Protein AF-A0A2A4N6C7-F1 (afdb_monomer_lite)

pLDDT: mean 89.6, std 6.9, range [61.34, 96.69]

Sequence (65 aa):
MDFDATNNKEDIDLRQLSTINSYQSLKNNFMDADGLDVVIDDGAGVVIRLVGVDLADLGKGDFLF

Foldseek 3Di:
DADDLQDLPAADECVVLPQCPAPVSQVPPAWDDDPQWIWGHSVPPDIDIRHRDDPVSHDRSRYDD

Structure (mmCIF, N/CA/C/O backbone):
data_AF-A0A2A4N6C7-F1
#
_entry.id   AF-A0A2A4N6C7-F1
#
loop_
_atom_site.group_PDB
_atom_site.id
_atom_site.type_symbol
_atom_site.label_atom_id
_atom_site.label_alt_id
_atom_site.label_comp_id
_atom_site.label_asym_id
_atom_site.label_entity_id
_atom_site.label_seq_id
_atom_site.pdbx_PDB_ins_code
_atom_site.Cartn_x
_atom_site.Cartn_y
_atom_site.Cartn_z
_atom_site.occupancy
_atom_site.B_iso_or_equiv
_atom_site.auth_seq_id
_atom_site.auth_comp_id
_atom_site.auth_asym_id
_atom_site.auth_atom_id
_atom_site.pdbx_PDB_model_num
ATOM 1 N N . MET A 1 1 ? -3.794 -15.004 -14.537 1.00 61.34 1 MET A N 1
ATOM 2 C CA . MET A 1 1 ? -3.378 -13.609 -14.750 1.00 61.34 1 MET A CA 1
ATOM 3 C C . MET A 1 1 ? -2.923 -13.134 -13.392 1.00 61.34 1 MET A C 1
ATOM 5 O O . MET A 1 1 ? -3.597 -13.483 -12.429 1.00 61.34 1 MET A O 1
ATOM 9 N N . ASP A 1 2 ? -1.731 -12.559 -13.328 1.00 72.62 2 ASP A N 1
ATOM 10 C CA . ASP A 1 2 ? -1.149 -12.034 -12.090 1.00 72.62 2 ASP A CA 1
ATOM 11 C C . ASP A 1 2 ? -1.548 -10.561 -11.931 1.00 72.62 2 ASP A C 1
ATOM 13 O O . ASP A 1 2 ? -1.943 -9.965 -12.935 1.00 72.62 2 ASP A O 1
ATOM 17 N N . PHE A 1 3 ? -1.454 -10.005 -10.723 1.00 79.25 3 PHE A N 1
ATOM 18 C CA . PHE A 1 3 ? -1.749 -8.588 -10.482 1.00 79.25 3 PHE A CA 1
ATOM 19 C C . PHE A 1 3 ? -0.637 -7.709 -11.064 1.00 79.25 3 PHE A C 1
ATOM 21 O O . PHE A 1 3 ? 0.528 -7.869 -10.699 1.00 79.25 3 PHE A O 1
ATOM 28 N N . ASP A 1 4 ? -0.978 -6.770 -11.946 1.00 80.19 4 ASP A N 1
ATOM 29 C CA . ASP A 1 4 ? -0.014 -5.822 -12.509 1.00 80.19 4 ASP A CA 1
ATOM 30 C C . ASP A 1 4 ? -0.146 -4.435 -11.863 1.00 80.19 4 ASP A C 1
ATOM 32 O O . ASP A 1 4 ? -0.916 -3.589 -12.315 1.00 80.19 4 ASP A O 1
ATOM 36 N N . ALA A 1 5 ? 0.682 -4.183 -10.845 1.00 79.31 5 ALA A N 1
ATOM 37 C CA . ALA A 1 5 ? 0.758 -2.901 -10.136 1.00 79.31 5 ALA A CA 1
ATOM 38 C C . ALA A 1 5 ? 1.193 -1.716 -11.021 1.00 79.31 5 ALA A C 1
ATOM 40 O O . ALA A 1 5 ? 1.082 -0.562 -10.621 1.00 79.31 5 ALA A O 1
ATOM 41 N N . THR A 1 6 ? 1.712 -1.970 -12.225 1.00 78.75 6 THR A N 1
ATOM 42 C CA . THR A 1 6 ? 2.210 -0.912 -13.117 1.00 78.75 6 THR A CA 1
ATOM 43 C C . THR A 1 6 ? 1.152 -0.416 -14.098 1.00 78.75 6 THR A C 1
ATOM 45 O O . THR A 1 6 ? 1.403 0.515 -14.876 1.00 78.75 6 THR A O 1
ATOM 48 N N . ASN A 1 7 ? -0.042 -1.018 -14.087 1.00 70.25 7 ASN A N 1
ATOM 49 C CA . ASN A 1 7 ? -1.139 -0.623 -14.949 1.00 70.25 7 ASN A CA 1
ATOM 50 C C . ASN A 1 7 ? -2.453 -0.480 -14.156 1.00 70.25 7 ASN A C 1
ATOM 52 O O . ASN A 1 7 ? -2.828 -1.327 -13.361 1.00 70.25 7 ASN A O 1
ATOM 56 N N . ASN A 1 8 ? -3.204 0.594 -14.408 1.00 70.25 8 ASN A N 1
ATOM 57 C CA . ASN A 1 8 ? -4.434 0.899 -13.660 1.00 70.25 8 ASN A CA 1
ATOM 58 C C . ASN A 1 8 ? -5.651 0.070 -14.137 1.00 70.25 8 ASN A C 1
ATOM 60 O O . ASN A 1 8 ? -6.728 0.633 -14.356 1.00 70.25 8 ASN A O 1
ATOM 64 N N . LYS A 1 9 ? -5.487 -1.223 -14.443 1.00 80.31 9 LYS A N 1
ATOM 65 C CA . LYS A 1 9 ? -6.597 -2.097 -14.881 1.00 80.31 9 LYS A CA 1
ATOM 66 C C . LYS A 1 9 ? -7.100 -3.021 -13.780 1.00 80.31 9 LYS A C 1
ATOM 68 O O . LYS A 1 9 ? -8.123 -3.676 -13.984 1.00 80.31 9 LYS A O 1
ATOM 73 N N . GLU A 1 10 ? -6.391 -3.090 -12.663 1.00 84.38 10 GLU A N 1
ATOM 74 C CA . GLU A 1 10 ? -6.684 -3.963 -11.536 1.00 84.38 10 GLU A CA 1
ATOM 75 C C . GLU A 1 10 ? -6.617 -3.132 -10.254 1.00 84.38 10 GLU A C 1
ATOM 77 O O . GLU A 1 10 ? -5.698 -2.341 -10.079 1.00 84.38 10 GLU A O 1
ATOM 82 N N . ASP A 1 11 ? -7.601 -3.312 -9.371 1.00 88.00 11 ASP A N 1
ATOM 83 C CA . ASP A 1 11 ? -7.672 -2.624 -8.083 1.00 88.00 11 ASP A CA 1
ATOM 84 C C . ASP A 1 11 ? -7.706 -3.655 -6.950 1.00 88.00 11 ASP A C 1
ATOM 86 O O . ASP A 1 11 ? -8.387 -4.684 -7.042 1.00 88.00 11 ASP A O 1
ATOM 90 N N . ILE A 1 12 ? -7.036 -3.347 -5.841 1.00 89.31 12 ILE A N 1
ATOM 91 C CA . ILE A 1 12 ? -7.116 -4.110 -4.596 1.00 89.31 12 ILE A CA 1
ATOM 92 C C . ILE A 1 12 ? -8.239 -3.513 -3.743 1.00 89.31 12 ILE A C 1
ATOM 94 O O . ILE A 1 12 ? -8.129 -2.414 -3.194 1.00 89.31 12 ILE A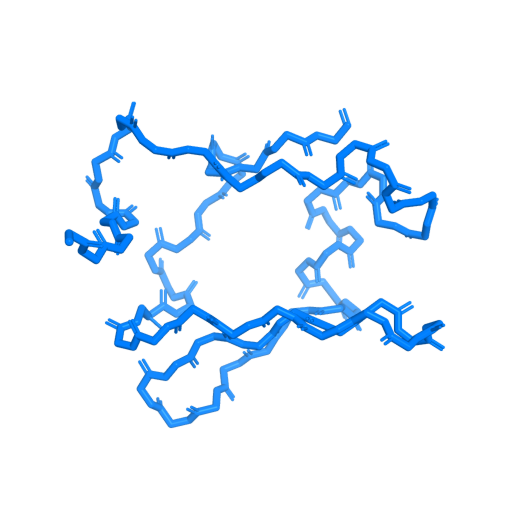 O 1
ATOM 98 N N . ASP A 1 13 ? -9.347 -4.244 -3.631 1.00 90.81 13 ASP A N 1
ATOM 99 C CA . ASP A 1 13 ? -10.516 -3.803 -2.871 1.00 90.81 13 ASP A CA 1
ATOM 100 C C . ASP A 1 13 ? -10.385 -4.132 -1.378 1.00 90.81 13 ASP A C 1
ATOM 102 O O . ASP A 1 13 ? -10.534 -5.283 -0.962 1.00 90.81 13 ASP A O 1
ATOM 106 N N . LEU A 1 14 ? -10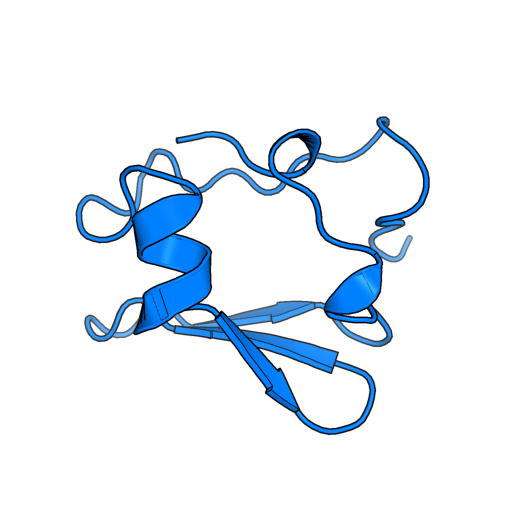.137 -3.103 -0.566 1.00 91.88 14 LEU A N 1
ATOM 107 C CA . LEU A 1 14 ? -10.016 -3.186 0.889 1.00 91.88 14 LEU A CA 1
ATOM 108 C C . LEU A 1 14 ? -11.241 -2.608 1.616 1.00 91.88 14 LEU A C 1
ATOM 110 O O . LEU A 1 14 ? -11.232 -2.531 2.842 1.00 91.88 14 LEU A O 1
ATOM 114 N N . ARG A 1 15 ? -12.332 -2.265 0.911 1.00 91.62 15 ARG A N 1
ATOM 115 C CA . ARG A 1 15 ? -13.531 -1.612 1.491 1.00 91.62 15 ARG A CA 1
ATOM 116 C C . ARG A 1 15 ? -14.202 -2.388 2.624 1.00 91.62 15 ARG A C 1
ATOM 118 O O . ARG A 1 15 ? -14.966 -1.822 3.403 1.00 91.62 15 ARG A O 1
ATOM 125 N N . GLN A 1 16 ? -13.973 -3.698 2.702 1.00 88.56 16 GLN A N 1
ATOM 126 C CA . GLN A 1 16 ? -14.518 -4.539 3.772 1.00 88.56 16 GLN A CA 1
ATOM 127 C C . GLN A 1 16 ? -13.612 -4.616 5.011 1.00 88.56 16 GLN A C 1
ATOM 129 O O . GLN A 1 16 ? -14.053 -5.089 6.059 1.00 88.56 16 GLN A O 1
ATOM 134 N N . LEU A 1 17 ? -12.372 -4.125 4.929 1.00 87.69 17 LEU A N 1
ATOM 135 C CA . LEU A 1 17 ? -11.417 -4.126 6.033 1.00 87.69 17 LEU A CA 1
ATOM 136 C C . LEU A 1 17 ? -11.543 -2.827 6.825 1.00 87.69 17 LEU A C 1
ATOM 138 O O . LEU A 1 17 ? -10.876 -1.832 6.559 1.00 87.69 17 LEU A O 1
ATOM 142 N N . SER A 1 18 ? -12.400 -2.838 7.846 1.00 85.25 18 SER A N 1
ATOM 143 C CA . SER A 1 18 ? -12.660 -1.642 8.666 1.00 85.25 18 SER A CA 1
ATOM 144 C C . SER A 1 18 ? -11.417 -1.063 9.369 1.00 85.25 18 SER A C 1
ATOM 146 O O . SER A 1 18 ? -11.409 0.117 9.724 1.00 85.25 18 SER A O 1
ATOM 148 N N . THR A 1 19 ? -10.363 -1.865 9.551 1.00 87.75 19 THR A N 1
ATOM 149 C CA . THR A 1 19 ? -9.064 -1.461 10.115 1.00 87.75 19 THR A CA 1
ATOM 150 C C . THR A 1 19 ? -8.192 -0.689 9.119 1.00 87.75 19 THR A C 1
ATOM 152 O O . THR A 1 19 ? -7.412 0.178 9.525 1.00 87.75 19 THR A O 1
ATOM 155 N N . ILE A 1 20 ? -8.358 -0.933 7.816 1.00 90.62 20 ILE A N 1
ATOM 156 C CA . ILE A 1 20 ? -7.578 -0.317 6.743 1.00 90.62 20 ILE A CA 1
ATOM 157 C C . ILE A 1 20 ? -8.482 0.633 5.952 1.00 90.62 20 ILE A C 1
ATOM 159 O O . ILE A 1 20 ? -9.044 0.284 4.927 1.00 90.62 20 ILE A O 1
ATOM 163 N N . ASN A 1 21 ? -8.614 1.871 6.425 1.00 89.62 21 ASN A N 1
ATOM 164 C CA . ASN A 1 21 ? -9.537 2.864 5.850 1.00 89.62 21 ASN A CA 1
ATOM 165 C C . ASN A 1 21 ? -8.861 3.940 4.981 1.00 89.62 21 ASN A C 1
ATOM 167 O O . ASN A 1 21 ? -9.502 4.896 4.543 1.00 89.62 21 ASN A O 1
ATOM 171 N N . SER A 1 22 ? -7.544 3.858 4.795 1.00 92.94 22 SER A N 1
ATOM 172 C CA . SER A 1 22 ? -6.795 4.822 3.994 1.00 92.94 22 SER A CA 1
ATOM 173 C C . SER A 1 22 ? -5.438 4.274 3.578 1.00 92.94 22 SER A C 1
ATOM 175 O O . SER A 1 22 ? -4.824 3.486 4.297 1.00 92.94 22 SER A O 1
ATOM 177 N N . TYR A 1 23 ? -4.913 4.796 2.467 1.00 94.19 23 TYR A N 1
ATOM 178 C CA . TYR A 1 23 ? -3.567 4.463 1.997 1.00 94.19 23 TYR A CA 1
ATOM 179 C C . TYR A 1 23 ? -2.479 4.794 3.026 1.00 94.19 23 TYR A C 1
ATOM 181 O O . TYR A 1 23 ? -1.510 4.059 3.154 1.00 94.19 23 TYR A O 1
ATOM 189 N N . GLN A 1 24 ? -2.643 5.870 3.804 1.00 95.00 24 GLN A N 1
ATOM 190 C CA . GLN A 1 24 ? -1.688 6.205 4.862 1.00 95.00 24 GLN A CA 1
ATOM 191 C C . GLN A 1 24 ? -1.682 5.147 5.973 1.00 95.00 24 GLN A C 1
ATOM 193 O O . GLN A 1 24 ? -0.614 4.806 6.474 1.00 95.00 24 GLN A O 1
ATOM 198 N N . SER A 1 25 ? -2.863 4.638 6.345 1.00 93.62 25 SER A N 1
ATOM 199 C CA . SER A 1 25 ? -3.000 3.567 7.333 1.00 93.62 25 SER A CA 1
ATOM 200 C C . SER A 1 25 ? -2.394 2.265 6.814 1.00 93.62 25 SER A C 1
ATOM 202 O O . SER A 1 25 ? -1.571 1.665 7.501 1.00 93.62 25 SER A O 1
ATOM 204 N N . LEU A 1 26 ? -2.733 1.898 5.572 1.00 95.38 26 LEU A N 1
ATOM 205 C CA . LEU A 1 26 ? -2.184 0.745 4.863 1.00 95.38 26 LEU A CA 1
ATOM 206 C C . LEU A 1 26 ? -0.651 0.786 4.843 1.00 95.38 26 LEU A C 1
ATOM 208 O O . LEU A 1 26 ? -0.001 -0.092 5.398 1.00 95.38 26 LEU A O 1
ATOM 212 N N . LYS A 1 27 ? -0.080 1.851 4.271 1.00 94.88 27 LYS A N 1
ATOM 213 C CA . LYS A 1 27 ? 1.362 2.003 4.056 1.00 94.88 27 LYS A CA 1
ATOM 214 C C . LYS A 1 27 ? 2.181 2.035 5.344 1.00 94.88 27 LYS A C 1
ATOM 216 O O . LYS A 1 27 ? 3.324 1.602 5.340 1.00 94.88 27 LYS A O 1
ATOM 221 N N . ASN A 1 28 ? 1.639 2.599 6.421 1.00 94.69 28 ASN A N 1
ATOM 222 C CA . ASN A 1 28 ? 2.406 2.763 7.656 1.00 94.69 28 ASN A CA 1
ATOM 223 C C . ASN A 1 28 ? 2.299 1.573 8.609 1.00 94.69 28 ASN A C 1
ATOM 225 O O . ASN A 1 28 ? 3.153 1.457 9.483 1.00 94.69 28 ASN A O 1
ATOM 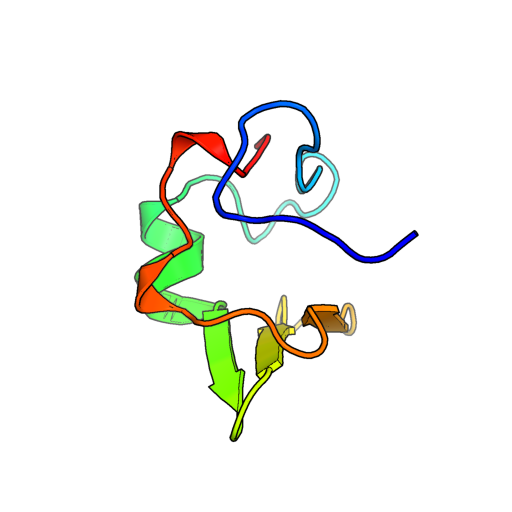229 N N . ASN A 1 29 ? 1.237 0.766 8.512 1.00 94.88 29 ASN A N 1
ATOM 230 C CA . ASN A 1 29 ? 0.914 -0.202 9.563 1.00 94.88 29 ASN A CA 1
ATOM 231 C C . ASN A 1 29 ? 0.605 -1.611 9.058 1.00 94.88 29 ASN A C 1
ATOM 233 O O . ASN A 1 29 ? 0.771 -2.552 9.825 1.00 94.88 29 ASN A O 1
ATOM 237 N N . PHE A 1 30 ? 0.115 -1.757 7.826 1.00 95.31 30 PHE A N 1
ATOM 238 C CA . PHE A 1 30 ? -0.520 -3.001 7.382 1.00 95.31 30 PHE A CA 1
ATOM 239 C C . PHE A 1 30 ? 0.087 -3.582 6.113 1.00 95.31 30 PHE A C 1
ATOM 241 O O . PHE A 1 30 ? -0.316 -4.666 5.726 1.00 95.31 30 PHE A O 1
ATOM 248 N N . MET A 1 31 ? 1.013 -2.882 5.459 1.00 95.75 31 MET A N 1
ATOM 249 C CA . MET A 1 31 ? 1.638 -3.306 4.211 1.00 95.75 31 MET A CA 1
ATOM 250 C C . MET A 1 31 ? 3.155 -3.298 4.351 1.00 95.75 31 MET A C 1
ATOM 252 O O . MET A 1 31 ? 3.726 -2.277 4.735 1.00 95.75 31 MET A O 1
ATOM 256 N N . ASP A 1 32 ? 3.788 -4.414 4.005 1.00 96.69 32 ASP A N 1
ATOM 257 C CA . ASP A 1 32 ? 5.242 -4.559 4.024 1.00 96.69 32 ASP A CA 1
ATOM 258 C C . ASP A 1 32 ? 5.735 -5.407 2.842 1.00 96.69 32 ASP A C 1
ATOM 260 O O . ASP A 1 32 ? 4.972 -6.166 2.234 1.00 96.69 32 ASP A O 1
ATOM 264 N N . ALA A 1 33 ? 7.015 -5.265 2.510 1.00 95.81 33 ALA A N 1
ATOM 265 C CA . ALA A 1 33 ? 7.677 -6.083 1.504 1.00 95.81 33 ALA A CA 1
ATOM 266 C C . ALA A 1 33 ? 8.177 -7.395 2.130 1.00 95.81 33 ALA A C 1
ATOM 268 O O . ALA A 1 33 ? 8.848 -7.392 3.161 1.00 95.81 33 ALA A O 1
ATOM 269 N N . ASP A 1 34 ? 7.910 -8.517 1.465 1.00 95.50 34 ASP A N 1
ATOM 270 C CA . ASP A 1 34 ? 8.403 -9.842 1.840 1.00 95.50 34 ASP A CA 1
ATOM 271 C C . ASP A 1 34 ? 9.095 -10.495 0.637 1.00 95.50 34 ASP A C 1
ATOM 273 O O . ASP A 1 34 ? 8.488 -11.178 -0.191 1.00 95.50 34 ASP A O 1
ATOM 277 N N . GLY A 1 35 ? 10.397 -10.238 0.510 1.00 93.69 35 GLY A N 1
ATOM 278 C CA . GLY A 1 35 ? 11.185 -10.700 -0.628 1.00 93.69 35 GLY A CA 1
ATOM 279 C C . GLY A 1 35 ? 10.772 -10.008 -1.929 1.00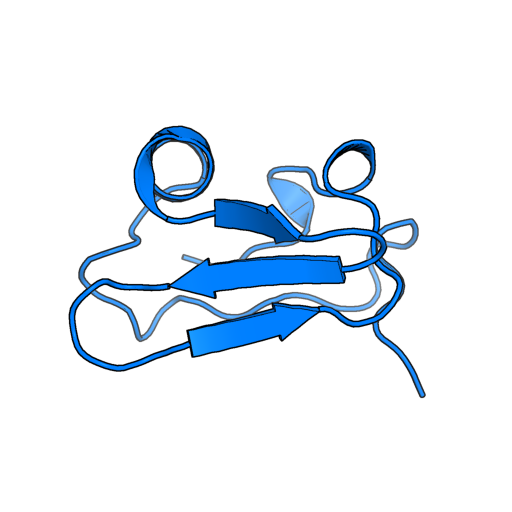 93.69 35 GLY A C 1
ATOM 280 O O . GLY A 1 35 ? 11.080 -8.836 -2.114 1.00 93.69 35 GLY A O 1
ATOM 281 N N . LEU A 1 36 ? 10.142 -10.760 -2.838 1.00 91.31 36 LEU A N 1
ATOM 282 C CA . LEU A 1 36 ? 9.608 -10.256 -4.115 1.00 91.31 36 LEU A CA 1
ATOM 283 C C . LEU A 1 36 ? 8.094 -10.015 -4.068 1.00 91.31 36 LEU A C 1
ATOM 285 O O . LEU A 1 36 ? 7.503 -9.692 -5.093 1.00 91.31 36 LEU A O 1
ATOM 289 N N . ASP A 1 37 ? 7.478 -10.223 -2.908 1.00 92.81 37 ASP A N 1
ATOM 290 C CA . ASP A 1 37 ? 6.045 -10.082 -2.716 1.00 92.81 37 ASP A CA 1
ATOM 291 C C . ASP A 1 37 ? 5.745 -8.873 -1.829 1.00 92.81 37 ASP A C 1
ATOM 293 O O . ASP A 1 37 ? 6.582 -8.416 -1.044 1.00 92.81 37 ASP A O 1
ATOM 297 N N . VAL A 1 38 ? 4.492 -8.432 -1.867 1.00 95.44 38 VAL A N 1
ATOM 298 C CA . VAL A 1 38 ? 3.927 -7.523 -0.868 1.00 95.44 38 VAL A CA 1
ATOM 299 C C . VAL A 1 38 ? 2.924 -8.274 -0.011 1.00 95.44 38 VAL A C 1
ATOM 301 O O . VAL A 1 38 ? 2.070 -9.005 -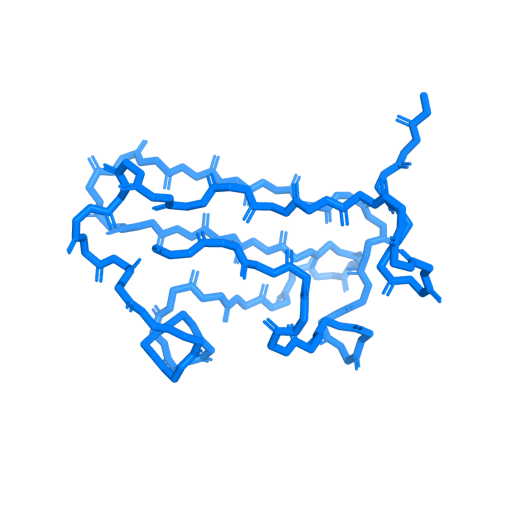0.517 1.00 95.44 38 VAL A O 1
ATOM 304 N N . VAL A 1 39 ? 3.009 -8.077 1.301 1.00 96.12 39 VAL A N 1
ATOM 305 C CA . VAL A 1 39 ? 2.075 -8.646 2.272 1.00 96.12 39 VAL A CA 1
ATOM 306 C C . VAL A 1 39 ? 1.251 -7.525 2.878 1.00 96.12 39 VAL A C 1
ATOM 308 O O . VAL A 1 39 ? 1.799 -6.539 3.366 1.00 96.12 39 VAL A O 1
ATOM 311 N N . ILE A 1 40 ? -0.068 -7.702 2.854 1.00 95.44 40 ILE A N 1
ATOM 312 C CA . ILE A 1 40 ? -1.026 -6.868 3.569 1.00 95.44 40 ILE A CA 1
ATOM 313 C C . ILE A 1 40 ? -1.655 -7.719 4.670 1.00 95.44 40 ILE A C 1
ATOM 315 O O . ILE A 1 40 ? -2.310 -8.714 4.368 1.00 95.44 40 ILE A O 1
ATOM 319 N N . ASP A 1 41 ? -1.466 -7.339 5.928 1.00 94.94 41 ASP A N 1
ATOM 320 C CA . ASP A 1 41 ? -2.029 -8.020 7.099 1.00 94.94 41 ASP A CA 1
ATOM 321 C C . ASP A 1 41 ? -2.873 -7.022 7.890 1.00 94.94 41 ASP A C 1
ATOM 323 O O . ASP A 1 41 ? -2.380 -5.968 8.287 1.00 94.94 41 ASP A O 1
ATOM 327 N N . ASP A 1 42 ? -4.154 -7.324 8.098 1.00 91.19 42 ASP A N 1
ATOM 328 C CA . ASP A 1 42 ? -5.080 -6.442 8.811 1.00 91.19 42 ASP A CA 1
ATOM 329 C C . ASP A 1 42 ? -4.996 -6.553 10.346 1.00 91.19 42 ASP A C 1
ATOM 331 O O . ASP A 1 42 ? -5.685 -5.813 11.058 1.00 91.19 42 ASP A O 1
ATOM 335 N N . GLY A 1 43 ? -4.184 -7.481 10.865 1.00 88.94 43 GLY A N 1
ATOM 336 C CA . GLY A 1 43 ? -4.048 -7.789 12.289 1.00 88.94 43 GLY A CA 1
ATOM 337 C C . GLY A 1 43 ? -5.281 -8.450 12.919 1.00 88.94 43 GLY A C 1
ATOM 338 O O . GLY A 1 43 ? -5.293 -8.701 14.126 1.00 88.94 43 GLY A O 1
ATOM 339 N N . ALA A 1 44 ? -6.318 -8.737 12.128 1.00 89.31 44 ALA A N 1
ATOM 340 C CA . ALA A 1 44 ? -7.573 -9.373 12.528 1.00 89.31 44 ALA A CA 1
ATOM 341 C C . ALA A 1 44 ? -7.777 -10.751 11.864 1.00 89.31 44 ALA A C 1
ATOM 343 O O . ALA A 1 44 ? -8.816 -11.387 12.060 1.00 89.31 44 ALA A O 1
ATOM 344 N N . GLY A 1 45 ? -6.763 -11.244 11.147 1.00 87.06 45 GLY A N 1
ATOM 345 C CA . GLY A 1 45 ? -6.719 -12.581 10.557 1.00 87.06 45 GLY A CA 1
ATOM 346 C C . GLY A 1 45 ? -6.903 -12.607 9.040 1.00 87.06 45 GLY A C 1
ATOM 347 O O . GLY A 1 45 ? -6.952 -13.700 8.471 1.00 87.06 45 GLY A O 1
ATOM 348 N N . VAL A 1 46 ? -6.988 -11.447 8.382 1.00 89.38 46 VAL A N 1
ATOM 349 C CA . VAL A 1 46 ? -6.939 -11.339 6.922 1.00 89.38 46 VAL A CA 1
ATOM 350 C C . VAL A 1 46 ? -5.516 -11.006 6.497 1.00 89.38 46 VAL A C 1
ATOM 352 O O . VAL A 1 46 ? -4.983 -9.948 6.819 1.00 89.38 46 VAL A O 1
ATOM 355 N N . VAL A 1 47 ? -4.930 -11.911 5.715 1.00 92.75 47 VAL A N 1
ATOM 356 C CA . VAL A 1 47 ? -3.622 -11.721 5.086 1.00 92.75 47 VAL A CA 1
ATOM 357 C C . VAL A 1 47 ? -3.783 -11.847 3.577 1.00 92.75 47 VAL A C 1
ATOM 359 O O . VAL A 1 47 ? -4.266 -12.864 3.076 1.00 92.75 47 VAL A O 1
ATOM 362 N N . ILE A 1 48 ? -3.363 -10.815 2.855 1.00 91.69 48 ILE A N 1
ATOM 363 C CA . ILE A 1 48 ? -3.318 -10.759 1.396 1.00 91.69 48 ILE A CA 1
ATOM 364 C C . ILE A 1 48 ? -1.846 -10.752 0.990 1.00 91.69 48 ILE A C 1
ATOM 366 O O . ILE A 1 48 ? -1.055 -9.976 1.517 1.00 91.69 48 ILE A O 1
ATOM 370 N N . ARG A 1 49 ? -1.474 -11.615 0.044 1.00 93.19 49 ARG A N 1
ATOM 371 C CA . ARG A 1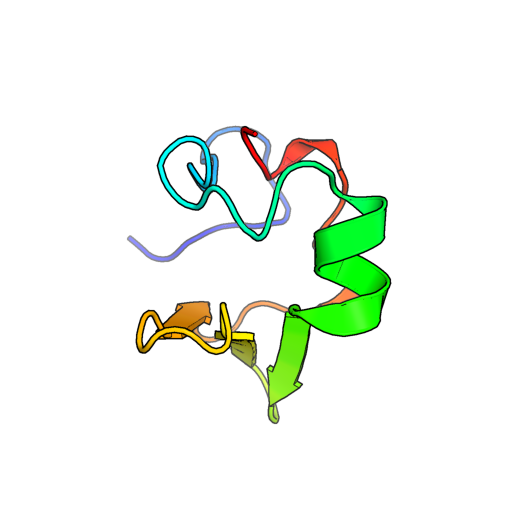 49 ? -0.128 -11.652 -0.534 1.00 93.19 49 ARG A CA 1
ATOM 372 C C . ARG A 1 49 ? -0.209 -11.352 -2.023 1.00 93.19 49 ARG A C 1
ATOM 374 O O . ARG A 1 49 ? -0.879 -12.079 -2.754 1.00 93.19 49 ARG A O 1
ATOM 381 N N . LEU A 1 50 ? 0.477 -10.297 -2.441 1.00 91.56 50 LEU A N 1
ATOM 382 C CA . LEU A 1 50 ? 0.642 -9.900 -3.833 1.00 91.56 50 LEU A CA 1
ATOM 383 C C . LEU A 1 50 ? 1.957 -10.506 -4.321 1.00 91.56 50 LEU A C 1
ATOM 385 O O . LEU A 1 50 ? 3.034 -10.035 -3.957 1.00 91.56 50 LEU A O 1
ATOM 389 N N . VAL A 1 51 ? 1.862 -11.613 -5.054 1.00 91.06 51 VAL A N 1
ATOM 390 C CA . VAL A 1 51 ? 3.035 -12.388 -5.470 1.00 91.06 51 VAL A CA 1
ATOM 391 C C . VAL A 1 51 ? 3.765 -11.661 -6.592 1.00 91.06 51 VAL A C 1
ATOM 393 O O . VAL A 1 51 ? 3.137 -11.261 -7.563 1.00 91.06 51 VAL A O 1
ATOM 396 N N . GLY A 1 52 ? 5.084 -11.504 -6.471 1.00 89.38 52 GLY A N 1
ATOM 397 C CA . GLY A 1 52 ? 5.906 -10.889 -7.520 1.00 89.38 52 GLY A CA 1
ATOM 398 C C . GLY A 1 52 ? 5.656 -9.393 -7.748 1.00 89.38 52 GLY A C 1
ATOM 399 O O . GLY A 1 52 ? 6.046 -8.872 -8.793 1.00 89.38 52 GLY A O 1
ATOM 400 N N . VAL A 1 53 ? 5.005 -8.716 -6.801 1.00 91.19 53 VAL A N 1
ATOM 401 C CA . VAL A 1 53 ? 4.727 -7.277 -6.843 1.00 91.19 53 VAL A CA 1
ATOM 402 C C . VAL A 1 53 ? 5.734 -6.547 -5.964 1.00 91.19 53 VAL A C 1
ATOM 404 O O . VAL A 1 53 ? 5.897 -6.893 -4.796 1.00 91.19 53 VAL A O 1
ATOM 407 N N . ASP A 1 54 ? 6.380 -5.510 -6.502 1.00 91.75 54 ASP A N 1
ATOM 408 C CA . ASP A 1 54 ? 7.253 -4.634 -5.719 1.00 91.75 54 ASP A CA 1
ATOM 409 C C . ASP A 1 54 ? 6.414 -3.601 -4.950 1.00 91.75 54 ASP A C 1
ATOM 411 O O . ASP A 1 54 ? 5.516 -2.951 -5.491 1.00 91.75 54 ASP A O 1
ATOM 415 N N . LEU A 1 55 ? 6.737 -3.404 -3.673 1.00 92.25 55 LEU A N 1
ATOM 416 C CA . LEU A 1 55 ? 6.120 -2.379 -2.833 1.00 92.25 55 LEU A CA 1
ATOM 417 C C . LEU A 1 55 ? 6.291 -0.966 -3.413 1.00 92.25 55 LEU A C 1
ATOM 419 O O . LEU A 1 55 ? 5.438 -0.104 -3.198 1.00 92.25 55 LEU A O 1
ATOM 423 N N . ALA A 1 56 ? 7.390 -0.714 -4.126 1.00 92.94 56 ALA A N 1
ATOM 424 C CA . ALA A 1 56 ? 7.670 0.564 -4.769 1.00 92.94 56 ALA A CA 1
ATOM 425 C C . ALA A 1 56 ? 6.720 0.874 -5.937 1.00 92.94 56 ALA A C 1
ATOM 427 O O . ALA A 1 56 ? 6.527 2.054 -6.245 1.00 92.94 56 ALA A O 1
ATOM 428 N N . ASP A 1 57 ? 6.113 -0.153 -6.538 1.00 92.12 57 ASP A N 1
ATOM 429 C CA . ASP A 1 57 ? 5.164 -0.008 -7.643 1.00 92.12 57 ASP A CA 1
ATOM 430 C C . ASP A 1 57 ? 3.741 0.302 -7.146 1.00 92.12 57 ASP A C 1
ATOM 432 O O . ASP A 1 57 ? 2.924 0.812 -7.907 1.00 92.12 57 ASP A O 1
ATOM 436 N N . LEU A 1 58 ? 3.450 0.080 -5.856 1.00 92.50 58 LEU A N 1
ATOM 437 C CA . LEU A 1 58 ? 2.126 0.298 -5.265 1.00 92.50 58 LEU A CA 1
ATOM 438 C C . LEU A 1 58 ? 1.913 1.745 -4.795 1.00 92.50 58 LEU A C 1
ATOM 440 O O . LEU A 1 58 ? 2.430 2.217 -3.770 1.00 92.50 58 LEU A O 1
ATOM 444 N N . GLY A 1 59 ? 1.054 2.454 -5.516 1.00 92.06 59 GLY A N 1
ATOM 445 C CA . GLY A 1 59 ? 0.567 3.785 -5.200 1.00 92.06 59 GLY A CA 1
ATOM 446 C C . GLY A 1 59 ? -0.807 3.791 -4.530 1.00 92.06 59 GLY A C 1
ATOM 447 O O . GLY A 1 59 ? -1.457 2.782 -4.304 1.00 92.06 59 GLY A O 1
ATOM 448 N N . LYS A 1 60 ? -1.300 4.993 -4.205 1.00 92.62 60 LYS A N 1
ATOM 449 C CA . LYS A 1 60 ? -2.662 5.166 -3.665 1.00 92.62 60 LYS A CA 1
ATOM 450 C C . LYS A 1 60 ? -3.750 4.741 -4.665 1.00 92.62 60 LYS A C 1
ATOM 452 O O . LYS A 1 60 ? -4.863 4.455 -4.240 1.00 92.62 60 LYS A O 1
ATOM 457 N N . GLY A 1 61 ? -3.448 4.793 -5.963 1.00 90.75 61 GLY A N 1
ATOM 458 C CA . GLY A 1 61 ? -4.399 4.495 -7.034 1.00 90.75 61 GLY A CA 1
ATOM 459 C C . GLY A 1 61 ? -4.802 3.027 -7.101 1.00 90.75 61 GLY A C 1
ATOM 460 O O . GLY A 1 61 ? -5.898 2.758 -7.563 1.00 90.75 61 GLY A O 1
ATOM 461 N N . ASP A 1 62 ? -3.970 2.132 -6.571 1.00 92.31 62 ASP A N 1
ATOM 462 C CA . ASP A 1 62 ? -4.140 0.678 -6.677 1.00 92.31 62 ASP A CA 1
ATOM 463 C C . ASP A 1 62 ? -5.097 0.101 -5.622 1.00 92.31 62 ASP A C 1
ATOM 465 O O . ASP A 1 62 ? -5.321 -1.107 -5.573 1.00 92.31 62 ASP A O 1
ATOM 469 N N . PHE A 1 63 ? -5.653 0.948 -4.744 1.00 93.06 63 PHE A N 1
ATOM 470 C CA . PHE A 1 63 ? -6.443 0.520 -3.590 1.00 93.06 63 PHE A CA 1
ATOM 471 C C . PHE A 1 63 ? -7.787 1.238 -3.495 1.00 93.06 63 PHE A C 1
ATOM 473 O O . PHE A 1 63 ? -7.871 2.470 -3.561 1.00 93.06 63 PHE A O 1
ATOM 480 N N . LEU A 1 64 ? -8.831 0.460 -3.210 1.00 91.94 64 LEU A N 1
ATOM 481 C CA . LEU A 1 64 ? -10.160 0.960 -2.862 1.00 91.94 64 LEU A CA 1
ATOM 482 C C . LEU A 1 64 ? -10.387 0.799 -1.354 1.00 91.94 64 LEU A C 1
ATOM 484 O O . LEU A 1 64 ? -10.197 -0.289 -0.816 1.00 91.94 64 LEU A O 1
ATOM 488 N N . PHE A 1 65 ? -10.811 1.877 -0.689 1.00 90.56 65 PHE A N 1
ATOM 489 C CA . PHE A 1 65 ? -11.094 1.945 0.753 1.00 90.56 65 PHE A CA 1
ATOM 490 C C . PHE A 1 65 ? -12.550 2.326 1.010 1.00 90.56 65 PHE A C 1
ATOM 492 O O . PHE A 1 65 ? -13.115 3.083 0.182 1.00 90.56 65 PHE A O 1
#

Radius of gyration: 10.94 Å; chains: 1; bounding box: 26×20×28 Å

Secondary structure (DSSP, 8-state):
----TTSTT--EE-TT-TT--SHHHIIIIIEEEETTEEEEE-SSS-EEEETT--GGG--GGGEE-